Protein AF-A0A8J9W0M8-F1 (afdb_monomer)

Nearest PDB structures (foldseek):
  3von-assembly7_O  TM=3.037E-01  e=5.387E+00  Homo sapiens

Sequence (110 aa):
MSKRLHRHADCLRVLSKANPKLRKAILSSVPNDLLKSICDCSHNVLSGNIRLTPGQKRGLSRHKNTLRQLSNKKIPLSRKRRTLIQKGGFLSLLLSPIISAITSLFGGRK

Secondary structure (DSSP, 8-state):
--HHHHHTHHHHHHHHH--HHHHHHHHHH--HHHHHHHHHHHHHHHTT-SPPPHHHHHHHHTTHHHHHHHH-TTS-HHHHHHHHHHHGGGHHHHHHHHHHHHHHHHTT--

Organism: Branchiostoma lanceolatum (NCBI:txid7740)

Structure (mmCIF, N/CA/C/O backbone):
data_AF-A0A8J9W0M8-F1
#
_entry.id   AF-A0A8J9W0M8-F1
#
loop_
_atom_site.group_PDB
_atom_site.id
_atom_site.type_symbol
_atom_site.label_atom_id
_atom_site.label_alt_id
_atom_site.label_comp_id
_atom_site.label_asym_id
_atom_site.label_entity_id
_atom_site.label_seq_id
_atom_site.pdbx_PDB_ins_code
_atom_site.Cartn_x
_atom_site.Cartn_y
_atom_site.Cartn_z
_atom_site.occupancy
_atom_site.B_iso_or_equiv
_atom_site.auth_seq_id
_atom_site.auth_comp_id
_atom_site.auth_asym_id
_atom_site.auth_atom_id
_atom_site.pdbx_PDB_model_num
ATOM 1 N N . MET A 1 1 ? -8.696 -13.253 -0.591 1.00 56.62 1 MET A N 1
ATOM 2 C CA . MET A 1 1 ? -7.451 -12.646 -1.125 1.00 56.62 1 MET A CA 1
ATOM 3 C C . MET A 1 1 ? -7.316 -12.970 -2.608 1.00 56.62 1 MET A C 1
ATOM 5 O O . MET A 1 1 ? -7.702 -14.059 -3.009 1.00 56.62 1 MET A O 1
ATOM 9 N N . SER A 1 2 ? -6.823 -12.043 -3.436 1.00 63.81 2 SER A N 1
ATOM 10 C CA . SER A 1 2 ? -6.729 -12.243 -4.890 1.00 63.81 2 SER A CA 1
ATOM 11 C C . SER A 1 2 ? -5.579 -13.197 -5.257 1.00 63.81 2 SER A C 1
ATOM 13 O O . SER A 1 2 ? -4.478 -13.068 -4.729 1.00 63.81 2 SER A O 1
ATOM 15 N N . LYS A 1 3 ? -5.789 -14.110 -6.224 1.00 70.12 3 LYS A N 1
ATOM 16 C CA . LYS A 1 3 ? -4.745 -15.011 -6.783 1.00 70.12 3 LYS A CA 1
ATOM 17 C C . LYS A 1 3 ? -3.496 -14.261 -7.302 1.00 70.12 3 LYS A C 1
ATOM 19 O O . LYS A 1 3 ? -2.455 -14.865 -7.537 1.00 70.12 3 LYS A O 1
ATOM 24 N N . ARG A 1 4 ? -3.608 -12.944 -7.513 1.00 74.94 4 ARG A N 1
ATOM 25 C CA . ARG A 1 4 ? -2.520 -12.038 -7.917 1.00 74.94 4 ARG A CA 1
ATOM 26 C C . ARG A 1 4 ? -1.520 -11.775 -6.790 1.00 74.94 4 ARG A C 1
ATOM 28 O O . ARG A 1 4 ? -0.326 -11.769 -7.049 1.00 74.94 4 ARG A O 1
ATOM 35 N N . LEU A 1 5 ? -1.991 -11.630 -5.548 1.00 74.75 5 LEU A N 1
ATOM 36 C CA . LEU A 1 5 ? -1.118 -11.412 -4.386 1.00 74.75 5 LEU A CA 1
ATOM 37 C C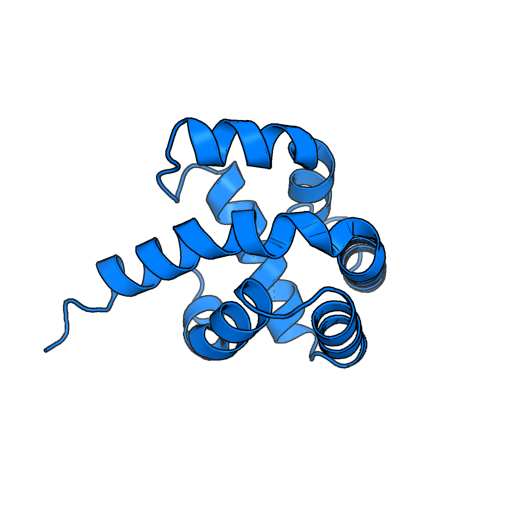 . LEU A 1 5 ? -0.129 -12.560 -4.189 1.00 74.75 5 LEU A C 1
ATOM 39 O O . LEU A 1 5 ? 1.022 -12.320 -3.850 1.00 74.75 5 LEU A O 1
ATOM 43 N N . HIS A 1 6 ? -0.573 -13.788 -4.459 1.00 74.69 6 HIS A N 1
ATOM 44 C CA . HIS A 1 6 ? 0.272 -14.975 -4.405 1.00 74.69 6 HIS A CA 1
ATOM 45 C C . HIS A 1 6 ? 1.349 -14.965 -5.494 1.00 74.69 6 HIS A C 1
ATOM 47 O O . HIS A 1 6 ? 2.525 -15.125 -5.198 1.00 74.69 6 HIS A O 1
ATOM 53 N N . ARG A 1 7 ? 0.960 -14.713 -6.753 1.00 81.19 7 ARG A N 1
ATOM 54 C CA . ARG A 1 7 ? 1.896 -14.658 -7.894 1.00 81.19 7 ARG A CA 1
ATOM 55 C C . ARG A 1 7 ? 3.006 -13.623 -7.721 1.00 81.19 7 ARG A C 1
ATOM 57 O O . ARG A 1 7 ? 4.079 -13.781 -8.280 1.00 81.19 7 ARG A O 1
ATOM 64 N N . HIS A 1 8 ? 2.735 -12.583 -6.943 1.00 84.56 8 HIS A N 1
ATOM 65 C CA . HIS A 1 8 ? 3.650 -11.476 -6.700 1.00 84.56 8 HIS A CA 1
ATOM 66 C C . HIS A 1 8 ? 4.269 -11.486 -5.298 1.00 84.56 8 HIS A C 1
ATOM 68 O O . HIS A 1 8 ? 4.886 -10.496 -4.904 1.00 84.56 8 HIS A O 1
ATOM 74 N N . ALA A 1 9 ? 4.107 -12.564 -4.525 1.00 81.38 9 ALA A N 1
ATOM 75 C CA . ALA A 1 9 ? 4.517 -12.613 -3.122 1.00 81.38 9 ALA A CA 1
ATOM 76 C C . ALA A 1 9 ? 6.016 -12.324 -2.934 1.00 81.38 9 ALA A C 1
ATOM 78 O O . ALA A 1 9 ? 6.381 -11.537 -2.057 1.00 81.38 9 ALA A O 1
ATOM 79 N N . ASP A 1 10 ? 6.873 -12.875 -3.796 1.00 84.88 10 ASP A N 1
ATOM 80 C CA . ASP A 1 10 ? 8.318 -12.641 -3.743 1.00 84.88 10 ASP A CA 1
ATOM 81 C C . ASP A 1 10 ? 8.675 -11.195 -4.084 1.00 84.88 10 ASP A C 1
ATOM 83 O O . ASP A 1 10 ? 9.434 -10.550 -3.359 1.00 84.88 10 ASP A O 1
ATOM 87 N N . CYS A 1 11 ? 8.047 -10.615 -5.109 1.00 85.88 11 CYS A N 1
ATOM 88 C CA . CYS A 1 11 ? 8.243 -9.206 -5.440 1.00 85.88 11 CYS A CA 1
ATOM 89 C C . CYS A 1 11 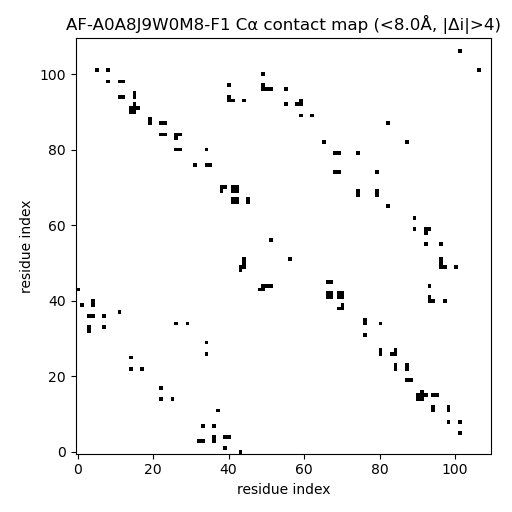? 7.771 -8.278 -4.309 1.00 85.88 11 CYS A C 1
ATOM 91 O O . CYS A 1 11 ? 8.433 -7.284 -4.006 1.00 85.88 11 CYS A O 1
ATOM 93 N N . LEU A 1 12 ? 6.656 -8.601 -3.643 1.00 86.62 12 LEU A N 1
ATOM 94 C CA . LEU A 1 12 ? 6.174 -7.862 -2.471 1.00 86.62 12 LEU A CA 1
ATOM 95 C C . LEU A 1 12 ? 7.138 -8.002 -1.281 1.00 86.62 12 LEU A C 1
ATOM 97 O O . LEU A 1 12 ? 7.353 -7.035 -0.547 1.00 86.62 12 LEU A O 1
ATOM 101 N N . ARG A 1 13 ? 7.768 -9.168 -1.111 1.00 86.75 13 ARG A N 1
ATOM 102 C CA . ARG A 1 13 ? 8.811 -9.400 -0.101 1.00 86.75 13 ARG A CA 1
ATOM 103 C C . ARG A 1 13 ? 10.079 -8.596 -0.389 1.00 86.75 13 ARG A C 1
ATOM 105 O O . ARG A 1 13 ? 10.643 -8.015 0.533 1.00 86.75 13 ARG A O 1
ATOM 112 N N . VAL A 1 14 ? 10.503 -8.507 -1.648 1.00 88.31 14 VAL A N 1
ATOM 113 C CA . VAL A 1 14 ? 11.624 -7.644 -2.052 1.00 88.31 14 VAL A CA 1
ATOM 114 C C . VAL A 1 14 ? 11.275 -6.175 -1.807 1.00 88.31 14 VAL A C 1
ATOM 116 O O . VAL A 1 14 ? 12.053 -5.449 -1.191 1.00 88.31 14 VAL A O 1
ATOM 119 N N . LEU A 1 15 ? 10.076 -5.736 -2.198 1.00 87.94 15 LEU A N 1
ATOM 120 C CA . LEU A 1 15 ? 9.611 -4.359 -1.999 1.00 87.94 15 LEU A CA 1
ATOM 121 C C . LEU A 1 15 ? 9.536 -3.944 -0.524 1.00 87.94 15 LEU A C 1
ATOM 123 O O . LEU A 1 15 ? 9.797 -2.778 -0.213 1.00 87.94 15 LEU A O 1
ATOM 127 N N . SER A 1 16 ? 9.189 -4.866 0.380 1.00 87.50 16 SER A N 1
ATOM 128 C CA . SER A 1 16 ? 9.112 -4.573 1.816 1.00 87.50 16 SER A CA 1
ATOM 129 C C . SER A 1 16 ? 10.490 -4.328 2.438 1.00 87.50 16 SER A C 1
ATOM 131 O O . SER A 1 16 ? 10.601 -3.505 3.348 1.00 87.50 16 SER A O 1
ATOM 133 N N . LYS A 1 17 ? 11.531 -4.982 1.908 1.00 87.94 17 LYS A N 1
ATOM 134 C CA . LYS A 1 17 ? 12.929 -4.856 2.351 1.00 87.94 17 LYS A CA 1
ATOM 135 C C . LYS A 1 17 ? 13.734 -3.817 1.563 1.00 87.94 17 LYS A C 1
ATOM 137 O O . LYS A 1 17 ? 14.780 -3.377 2.028 1.00 87.94 17 LYS A O 1
ATOM 142 N N . ALA A 1 18 ? 13.264 -3.411 0.385 1.00 88.38 18 ALA A N 1
ATOM 143 C CA . ALA A 1 18 ? 13.974 -2.478 -0.482 1.00 88.38 18 ALA A CA 1
ATOM 144 C C . ALA A 1 18 ? 14.204 -1.119 0.198 1.00 88.38 18 ALA A C 1
ATOM 146 O O . ALA A 1 18 ? 13.283 -0.540 0.785 1.00 88.38 18 ALA A O 1
ATOM 147 N N . ASN A 1 19 ? 15.415 -0.576 0.047 1.00 89.12 19 ASN A N 1
ATOM 148 C CA . ASN A 1 19 ? 15.732 0.790 0.462 1.00 89.12 19 ASN A CA 1
ATOM 149 C C . ASN A 1 19 ? 14.946 1.825 -0.382 1.00 89.12 19 ASN A C 1
ATOM 151 O O . ASN A 1 19 ? 14.415 1.479 -1.443 1.00 89.12 19 ASN A O 1
ATOM 155 N N . PRO A 1 20 ? 14.841 3.097 0.047 1.00 87.69 20 PRO A N 1
ATOM 156 C CA . PRO A 1 20 ? 14.013 4.089 -0.642 1.00 87.69 20 PRO A CA 1
ATOM 157 C C . PRO A 1 20 ? 14.366 4.298 -2.122 1.00 87.69 20 PRO A C 1
ATOM 159 O O . PRO A 1 20 ? 13.460 4.426 -2.947 1.00 87.69 20 PRO A O 1
ATOM 162 N N . LYS A 1 21 ? 15.662 4.288 -2.472 1.00 89.62 21 LYS A N 1
ATOM 163 C CA . LYS A 1 21 ? 16.133 4.456 -3.857 1.00 89.62 21 LYS A CA 1
ATOM 164 C C . LYS A 1 21 ? 15.691 3.279 -4.731 1.00 89.62 21 LYS A C 1
ATOM 166 O O . LYS A 1 21 ? 15.032 3.485 -5.749 1.00 89.62 21 LYS A O 1
ATOM 171 N N . LEU A 1 22 ? 15.965 2.052 -4.284 1.00 89.25 22 LEU A N 1
ATOM 172 C CA . LEU A 1 22 ? 15.585 0.823 -4.979 1.00 89.25 22 LEU A CA 1
ATOM 173 C C . LEU A 1 22 ? 14.064 0.687 -5.090 1.00 89.25 22 LEU A C 1
ATOM 175 O O . LEU A 1 22 ? 13.537 0.387 -6.155 1.00 89.25 22 LEU A O 1
ATOM 179 N N . ARG A 1 23 ? 13.331 0.980 -4.014 1.00 91.62 23 ARG A N 1
ATOM 180 C CA . ARG A 1 23 ? 11.865 0.952 -4.002 1.00 91.62 23 ARG A CA 1
ATOM 181 C C . ARG A 1 23 ? 11.281 1.900 -5.044 1.00 91.62 23 ARG A C 1
ATOM 183 O O . ARG A 1 23 ? 10.363 1.520 -5.764 1.00 91.62 23 ARG A O 1
ATOM 190 N N . LYS A 1 24 ? 11.818 3.118 -5.140 1.00 90.31 24 LYS A N 1
ATOM 191 C CA . LYS A 1 24 ? 11.397 4.101 -6.142 1.00 90.31 24 LYS A CA 1
ATOM 192 C C . LYS A 1 24 ? 11.659 3.592 -7.562 1.00 90.31 24 LYS A C 1
ATOM 194 O O . LYS A 1 24 ? 10.773 3.710 -8.407 1.00 90.31 24 LYS A O 1
ATOM 199 N N . ALA A 1 25 ? 12.831 3.003 -7.805 1.00 90.38 25 ALA A N 1
ATOM 200 C CA . ALA A 1 25 ? 13.183 2.417 -9.097 1.00 90.38 25 ALA A CA 1
ATOM 201 C C . ALA A 1 25 ? 12.217 1.286 -9.486 1.00 90.38 25 ALA A C 1
ATOM 203 O O . ALA A 1 25 ? 11.595 1.360 -10.544 1.00 90.38 25 ALA A O 1
ATOM 204 N N . ILE A 1 26 ? 11.986 0.322 -8.585 1.00 89.94 26 ILE A N 1
ATOM 205 C CA . ILE A 1 26 ? 11.049 -0.790 -8.809 1.00 89.94 26 ILE A CA 1
ATOM 206 C C . ILE A 1 26 ? 9.643 -0.257 -9.111 1.00 89.94 26 ILE A C 1
ATOM 208 O O . ILE A 1 26 ? 9.032 -0.640 -10.101 1.00 89.94 26 ILE A O 1
ATOM 212 N N . LEU A 1 27 ? 9.121 0.666 -8.297 1.00 89.62 27 LEU A N 1
ATOM 213 C CA . LEU A 1 27 ? 7.772 1.217 -8.486 1.00 89.62 27 LEU A CA 1
ATOM 214 C C . LEU A 1 27 ? 7.610 2.026 -9.781 1.00 89.62 27 LEU A C 1
ATOM 216 O O . LEU A 1 27 ? 6.481 2.234 -10.230 1.00 89.62 27 LEU A O 1
ATOM 220 N N . SER A 1 28 ? 8.710 2.495 -10.369 1.00 89.31 28 SER A N 1
ATOM 221 C CA . SER A 1 28 ? 8.686 3.243 -11.626 1.00 89.31 28 SER A CA 1
ATOM 222 C C . SER A 1 28 ? 8.527 2.309 -12.826 1.00 89.31 28 SER A C 1
ATOM 224 O O . SER A 1 28 ? 7.718 2.603 -13.705 1.00 89.31 28 SER A O 1
ATOM 226 N N . SER A 1 29 ? 9.209 1.160 -12.826 1.00 88.31 29 SER A N 1
ATOM 227 C CA . SER A 1 29 ? 9.247 0.206 -13.948 1.00 88.31 29 SER A CA 1
ATOM 228 C C . SER A 1 29 ? 8.281 -0.977 -13.822 1.00 88.31 29 SER A C 1
ATOM 230 O O . SER A 1 29 ? 8.041 -1.689 -14.791 1.00 88.31 29 SER A O 1
ATOM 232 N N . VAL A 1 30 ? 7.686 -1.184 -12.648 1.00 88.00 30 VAL A N 1
ATOM 233 C CA . VAL A 1 30 ? 6.816 -2.330 -12.365 1.00 88.00 30 VAL A CA 1
ATOM 234 C C . VAL A 1 30 ? 5.624 -2.466 -13.339 1.00 88.00 30 VAL A C 1
ATOM 236 O O . VAL A 1 30 ? 4.996 -1.456 -13.694 1.00 88.00 30 VAL A O 1
ATOM 239 N N . PRO A 1 31 ? 5.213 -3.695 -13.720 1.00 90.25 31 PRO A N 1
ATOM 240 C CA . PRO A 1 31 ? 3.968 -3.920 -14.449 1.00 90.25 31 PRO A CA 1
ATOM 241 C C . PRO A 1 31 ? 2.730 -3.484 -13.651 1.00 90.25 31 PRO A C 1
ATOM 243 O O . PRO A 1 31 ? 2.670 -3.551 -12.421 1.00 90.25 31 PRO A O 1
ATOM 246 N N . ASN A 1 32 ? 1.677 -3.086 -14.367 1.00 90.62 32 ASN A N 1
ATOM 247 C CA . ASN A 1 32 ? 0.420 -2.650 -13.749 1.00 90.62 32 ASN A CA 1
ATOM 248 C C . ASN A 1 32 ? -0.231 -3.728 -12.864 1.00 90.62 32 ASN A C 1
ATOM 250 O O . ASN A 1 32 ? -0.978 -3.388 -11.947 1.00 90.62 32 ASN A O 1
ATOM 254 N N . ASP A 1 33 ? 0.049 -5.008 -13.109 1.00 89.62 33 ASP A N 1
ATOM 255 C CA . ASP A 1 33 ? -0.495 -6.114 -12.319 1.00 89.62 33 ASP A CA 1
ATOM 256 C C . ASP A 1 33 ? 0.077 -6.173 -10.888 1.00 89.62 33 ASP A C 1
ATOM 258 O O . ASP A 1 33 ? -0.679 -6.273 -9.916 1.00 89.62 33 ASP A O 1
ATOM 262 N N . LEU A 1 34 ? 1.392 -5.985 -10.721 1.00 88.50 34 LEU A N 1
ATOM 263 C CA . LEU A 1 34 ? 2.000 -5.885 -9.388 1.00 88.50 34 LEU A CA 1
ATOM 264 C C . LEU A 1 34 ? 1.528 -4.607 -8.671 1.00 88.50 34 LEU A C 1
ATOM 266 O O . LEU A 1 34 ? 1.231 -4.634 -7.477 1.00 88.50 34 LEU A O 1
ATOM 270 N N . LEU A 1 35 ? 1.340 -3.502 -9.402 1.00 90.88 35 LEU A N 1
ATOM 271 C CA . LEU A 1 35 ? 0.775 -2.271 -8.838 1.00 90.88 35 LEU A CA 1
ATOM 272 C C . LEU A 1 35 ? -0.656 -2.475 -8.305 1.00 90.88 35 LEU A C 1
ATOM 274 O O . LEU A 1 35 ? -0.995 -2.001 -7.217 1.00 90.88 35 LEU A O 1
ATOM 278 N N . LYS A 1 36 ? -1.497 -3.207 -9.047 1.00 91.06 36 LYS A N 1
ATOM 279 C CA . LYS A 1 36 ? -2.841 -3.606 -8.598 1.00 91.06 36 LYS A CA 1
ATOM 280 C C . LYS A 1 36 ? -2.766 -4.490 -7.356 1.00 91.06 36 LYS A C 1
ATOM 282 O O . LYS A 1 36 ? -3.567 -4.302 -6.448 1.00 91.06 36 LYS A O 1
ATOM 287 N N . SER A 1 37 ? -1.776 -5.373 -7.266 1.00 90.69 37 SER A N 1
ATOM 288 C CA . SER A 1 37 ? -1.560 -6.209 -6.079 1.00 90.69 37 SER A CA 1
ATOM 289 C C . SER A 1 37 ? -1.252 -5.368 -4.831 1.00 90.69 37 SER A C 1
ATOM 291 O O . SER A 1 37 ? -1.820 -5.615 -3.773 1.00 90.69 37 SER A O 1
ATOM 293 N N . ILE A 1 38 ? -0.470 -4.288 -4.948 1.00 90.62 38 ILE A N 1
ATOM 294 C CA . ILE A 1 38 ? -0.249 -3.328 -3.843 1.00 90.62 38 ILE A CA 1
ATOM 295 C C . ILE A 1 38 ? -1.548 -2.588 -3.455 1.00 90.62 38 ILE A C 1
ATOM 297 O O . ILE A 1 38 ? -1.788 -2.279 -2.281 1.00 90.62 38 ILE A O 1
ATOM 301 N N . CYS A 1 39 ? -2.420 -2.308 -4.425 1.00 92.44 39 CYS A N 1
ATOM 302 C CA . CYS A 1 39 ? -3.735 -1.725 -4.148 1.00 92.44 39 CYS A CA 1
ATOM 303 C C . CYS A 1 39 ? -4.648 -2.726 -3.418 1.00 92.44 39 CYS A C 1
ATOM 305 O O . CYS A 1 39 ? -5.297 -2.353 -2.440 1.00 92.44 39 CYS A O 1
ATOM 307 N N . ASP A 1 40 ? -4.642 -3.996 -3.837 1.00 90.19 40 ASP A N 1
ATOM 308 C CA . ASP A 1 40 ? -5.362 -5.094 -3.180 1.00 90.19 40 ASP A CA 1
ATOM 309 C C . ASP A 1 40 ? -4.862 -5.289 -1.737 1.00 90.19 40 ASP A C 1
ATOM 311 O O . ASP A 1 40 ? -5.667 -5.452 -0.821 1.00 90.19 40 ASP A O 1
ATOM 315 N N . CYS A 1 41 ? -3.546 -5.203 -1.506 1.00 90.50 41 CYS A N 1
ATOM 316 C CA . CYS A 1 41 ? -2.939 -5.177 -0.172 1.00 90.50 41 CYS A CA 1
ATOM 317 C C . CYS A 1 41 ? -3.568 -4.090 0.711 1.00 90.50 41 CYS A C 1
ATOM 319 O O . CYS A 1 41 ? -4.041 -4.365 1.813 1.00 90.50 41 CYS A O 1
ATOM 321 N N . SER A 1 42 ? -3.613 -2.856 0.202 1.00 92.00 42 SER A N 1
ATOM 322 C CA . SER A 1 42 ? -4.188 -1.714 0.924 1.00 92.00 42 SER A CA 1
ATOM 323 C C . SER A 1 42 ? -5.675 -1.919 1.219 1.00 92.00 42 SER A C 1
ATOM 325 O O . SER A 1 42 ? -6.140 -1.596 2.310 1.00 92.00 42 SER A O 1
ATOM 327 N N . HIS A 1 43 ? -6.423 -2.478 0.266 1.00 92.25 43 HIS A N 1
ATOM 328 C CA . HIS A 1 43 ? -7.836 -2.791 0.446 1.00 92.25 43 HIS A CA 1
ATOM 329 C C . HIS A 1 43 ? -8.060 -3.847 1.536 1.00 92.25 43 HIS A C 1
ATOM 331 O O . HIS A 1 43 ? -8.840 -3.601 2.446 1.00 92.25 43 HIS A O 1
ATOM 337 N N . ASN A 1 44 ? -7.334 -4.969 1.508 1.00 89.50 44 ASN A N 1
ATOM 338 C CA . ASN A 1 44 ? -7.483 -6.034 2.508 1.00 89.50 44 ASN A CA 1
ATOM 339 C C . ASN A 1 44 ? -7.178 -5.554 3.932 1.00 89.50 44 ASN A C 1
ATOM 341 O O . ASN A 1 44 ? -7.863 -5.944 4.874 1.00 89.50 44 ASN A O 1
ATOM 345 N N . VAL A 1 45 ? -6.177 -4.684 4.079 1.00 91.06 45 VAL A N 1
ATOM 346 C CA . VAL A 1 45 ? -5.840 -4.057 5.361 1.00 91.06 45 VAL A CA 1
ATOM 347 C C . VAL A 1 45 ? -6.958 -3.131 5.841 1.00 91.06 45 VAL A C 1
ATOM 349 O O . VAL A 1 45 ? -7.341 -3.191 7.006 1.00 91.06 45 VAL A O 1
ATOM 352 N N . LEU A 1 46 ? -7.515 -2.295 4.959 1.00 91.06 46 LEU A N 1
ATOM 353 C CA . LEU A 1 46 ? -8.610 -1.384 5.312 1.00 91.06 46 LEU A CA 1
ATOM 354 C C . LEU A 1 46 ? -9.923 -2.110 5.622 1.00 91.06 46 LEU A C 1
ATOM 356 O O . LEU A 1 46 ? -10.664 -1.661 6.489 1.00 91.06 46 LEU A O 1
ATOM 360 N N . SER A 1 47 ? -10.196 -3.214 4.931 1.00 89.69 47 SER A N 1
ATOM 361 C CA . SER A 1 47 ? -11.378 -4.051 5.150 1.00 89.69 47 SER A CA 1
ATOM 362 C C . SER A 1 47 ? -11.270 -4.947 6.386 1.00 89.69 47 SER A C 1
ATOM 364 O O . SER A 1 47 ? -12.224 -5.645 6.698 1.00 89.69 47 SER A O 1
ATOM 366 N N . GLY A 1 48 ? -10.129 -4.961 7.085 1.00 86.75 48 GLY A N 1
ATOM 367 C CA . GLY A 1 48 ? -9.939 -5.798 8.273 1.00 86.75 48 GLY A CA 1
ATOM 368 C C . GLY A 1 48 ? -9.717 -7.284 7.974 1.00 86.75 48 GLY A C 1
ATOM 369 O O . GLY A 1 48 ? -9.685 -8.088 8.900 1.00 86.75 48 GLY A O 1
ATOM 370 N N . ASN A 1 49 ? -9.486 -7.658 6.710 1.00 87.12 49 ASN A N 1
ATOM 371 C CA . ASN A 1 49 ? -9.190 -9.042 6.314 1.00 87.12 49 ASN A CA 1
ATOM 372 C C . ASN A 1 49 ? -7.820 -9.521 6.820 1.00 87.12 49 ASN A C 1
ATOM 374 O O . ASN A 1 49 ? -7.498 -10.704 6.733 1.00 87.12 49 ASN A O 1
ATOM 378 N N . ILE A 1 50 ? -6.982 -8.594 7.287 1.00 86.81 50 ILE A N 1
ATOM 379 C CA . ILE A 1 50 ? -5.639 -8.861 7.790 1.00 86.81 50 ILE A CA 1
ATOM 380 C C . ILE A 1 50 ? -5.574 -8.366 9.223 1.00 86.81 50 ILE A C 1
ATOM 382 O O . ILE A 1 50 ? -5.788 -7.183 9.493 1.00 86.81 50 ILE A O 1
ATOM 386 N N . ARG A 1 51 ? -5.262 -9.283 10.138 1.00 85.31 51 ARG A N 1
ATOM 387 C CA . ARG A 1 51 ? -5.066 -8.958 11.549 1.00 85.31 51 ARG A CA 1
ATOM 388 C C . ARG A 1 51 ? -3.797 -8.121 11.684 1.00 85.31 51 ARG A C 1
ATOM 390 O O . ARG A 1 51 ? -2.714 -8.562 11.309 1.00 85.31 51 ARG A O 1
ATOM 397 N N . LEU A 1 52 ? -3.947 -6.905 12.198 1.00 88.38 52 LEU A N 1
ATOM 398 C CA . LEU A 1 52 ? -2.839 -5.997 12.480 1.00 88.38 52 LEU A CA 1
ATOM 399 C C . LEU A 1 52 ? -2.568 -5.975 13.978 1.00 88.38 52 LEU A C 1
ATOM 401 O O . LEU A 1 52 ? -3.506 -5.905 14.774 1.00 88.38 52 LEU A O 1
ATOM 405 N N . THR A 1 53 ? -1.296 -5.925 14.363 1.00 89.44 53 THR A N 1
ATOM 406 C CA . THR A 1 53 ? -0.936 -5.604 15.749 1.00 89.44 53 THR A CA 1
ATOM 407 C C . THR A 1 53 ? -1.267 -4.136 16.064 1.00 89.44 53 THR A C 1
ATOM 409 O O . THR A 1 53 ? -1.342 -3.306 15.146 1.00 89.44 53 THR A O 1
ATOM 412 N N . PRO A 1 54 ? -1.423 -3.752 17.346 1.00 90.19 54 PRO A N 1
ATOM 413 C CA . PRO A 1 54 ? -1.672 -2.359 17.722 1.00 90.19 54 PRO A CA 1
ATOM 414 C C . PRO A 1 54 ? -0.612 -1.389 17.175 1.00 90.19 54 PRO A C 1
ATOM 416 O O . PRO A 1 54 ? -0.953 -0.321 16.663 1.00 90.19 54 PRO A O 1
ATOM 419 N N . GLY A 1 55 ? 0.667 -1.787 17.195 1.00 90.56 55 GLY A N 1
ATOM 420 C CA . GLY A 1 55 ? 1.773 -1.004 16.634 1.00 90.56 55 GLY A CA 1
ATOM 421 C C . GLY A 1 55 ? 1.673 -0.828 15.116 1.00 90.56 55 GLY A C 1
ATOM 422 O O . GLY A 1 55 ? 1.788 0.292 14.613 1.00 90.56 55 GLY A O 1
ATOM 423 N N . GLN A 1 56 ? 1.367 -1.903 14.381 1.00 90.44 56 GLN A N 1
ATOM 424 C CA . GLN A 1 56 ? 1.148 -1.843 12.931 1.00 90.44 56 GLN A CA 1
ATOM 425 C C . GLN A 1 56 ? -0.045 -0.951 12.582 1.00 90.44 56 GLN A C 1
ATOM 427 O O . GLN A 1 56 ? 0.060 -0.087 11.710 1.00 90.44 56 GLN A O 1
ATOM 432 N N . LYS A 1 57 ? -1.163 -1.101 13.301 1.00 91.44 57 LYS A N 1
ATOM 433 C CA . LYS A 1 57 ? -2.359 -0.269 13.125 1.00 91.44 57 LYS A CA 1
ATOM 434 C C . LYS A 1 57 ? -2.050 1.207 13.381 1.00 91.44 57 LYS A C 1
ATOM 436 O O . LYS A 1 57 ? -2.462 2.054 12.590 1.00 91.44 57 LYS A O 1
ATOM 441 N N . ARG A 1 58 ? -1.287 1.521 14.435 1.00 92.75 58 ARG A N 1
ATOM 442 C CA . ARG A 1 58 ? -0.864 2.891 14.770 1.00 92.75 58 ARG A CA 1
ATOM 443 C C . ARG A 1 58 ? 0.051 3.501 13.711 1.00 92.75 58 ARG A C 1
ATOM 445 O O . ARG A 1 58 ? -0.080 4.680 13.404 1.00 92.75 58 ARG A O 1
ATOM 452 N N . GLY A 1 59 ? 0.969 2.728 13.137 1.00 90.44 59 GLY A N 1
ATOM 453 C CA . GLY A 1 59 ? 1.810 3.225 12.050 1.00 90.44 59 GLY A CA 1
ATOM 454 C C . GLY A 1 59 ? 1.020 3.416 10.748 1.00 90.44 59 GLY A C 1
ATOM 455 O O . GLY A 1 59 ? 1.160 4.440 10.082 1.00 90.44 59 GLY A O 1
ATOM 456 N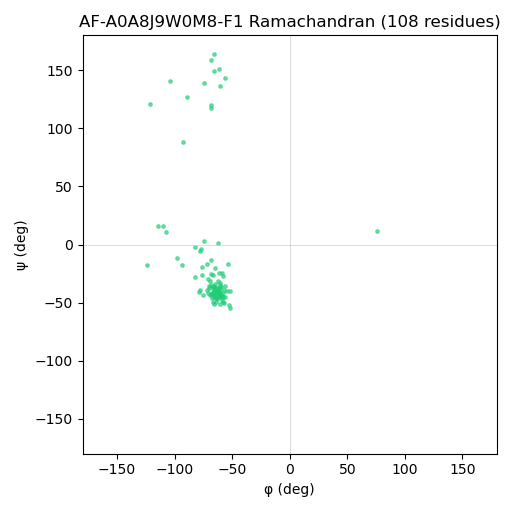 N . LEU A 1 60 ? 0.128 2.479 10.404 1.00 91.56 60 LEU A N 1
ATOM 457 C CA . LEU A 1 60 ? -0.684 2.547 9.184 1.00 91.56 60 LEU A CA 1
ATOM 458 C C . LEU A 1 60 ? -1.752 3.641 9.256 1.00 91.56 60 LEU A C 1
ATOM 460 O O . LEU A 1 60 ? -2.086 4.234 8.228 1.00 91.56 60 LEU A O 1
ATOM 464 N N . SER A 1 61 ? -2.251 3.970 10.451 1.00 91.62 61 SER A N 1
ATOM 465 C CA . SER A 1 61 ? -3.228 5.047 10.636 1.00 91.62 61 SER A CA 1
ATOM 466 C C . SER A 1 61 ? -2.670 6.417 10.233 1.00 91.62 61 SER A C 1
ATOM 468 O O . SER A 1 61 ? -3.414 7.225 9.671 1.00 91.62 61 SER A O 1
ATOM 470 N N . ARG A 1 62 ? -1.356 6.645 10.389 1.00 92.56 62 ARG A N 1
ATOM 471 C CA . ARG A 1 62 ? -0.656 7.849 9.891 1.00 92.56 62 ARG A CA 1
ATOM 472 C C . ARG A 1 62 ? -0.727 7.978 8.367 1.00 92.56 62 ARG A C 1
ATOM 474 O O . ARG A 1 62 ? -0.669 9.077 7.828 1.00 92.56 62 ARG A O 1
ATOM 481 N N . HIS A 1 63 ? -0.917 6.860 7.668 1.00 93.00 63 HIS A N 1
ATOM 482 C CA . HIS A 1 63 ? -1.009 6.786 6.212 1.00 93.00 63 HIS A CA 1
ATOM 483 C C . HIS A 1 63 ? -2.424 6.448 5.712 1.00 93.00 63 HIS A C 1
ATOM 485 O O . HIS A 1 63 ? -2.594 6.119 4.535 1.00 93.00 63 HIS A O 1
ATOM 491 N N . LYS A 1 64 ? -3.460 6.575 6.559 1.00 91.56 64 LYS A N 1
ATOM 492 C CA . LYS A 1 64 ? -4.854 6.195 6.245 1.00 91.56 64 LYS A CA 1
ATOM 493 C C . LYS A 1 64 ? -5.381 6.796 4.939 1.00 91.56 64 LYS A C 1
ATOM 495 O O . LYS A 1 64 ? -6.044 6.107 4.169 1.00 91.56 64 LYS A O 1
ATOM 500 N N . ASN A 1 65 ? -5.055 8.059 4.664 1.00 93.31 65 ASN A N 1
ATOM 501 C CA . ASN A 1 65 ? -5.512 8.754 3.459 1.00 93.31 65 ASN A CA 1
ATOM 502 C C . ASN A 1 65 ? -4.877 8.149 2.205 1.00 9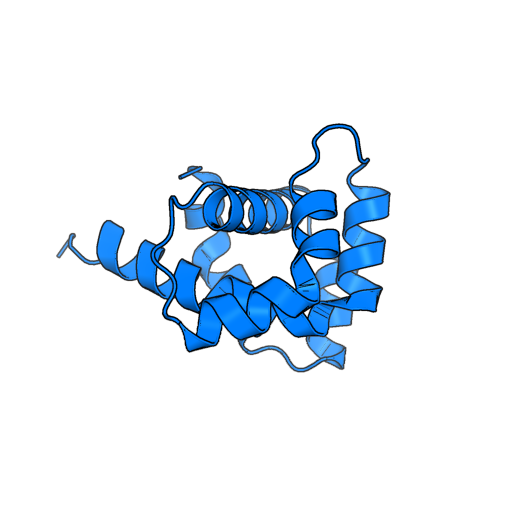3.31 65 ASN A C 1
ATOM 504 O O . ASN A 1 65 ? -5.571 7.895 1.225 1.00 93.31 65 ASN A O 1
ATOM 508 N N . THR A 1 66 ? -3.581 7.840 2.267 1.00 93.56 66 THR A N 1
ATOM 509 C CA . THR A 1 66 ? -2.868 7.164 1.182 1.00 93.56 66 THR A CA 1
ATOM 51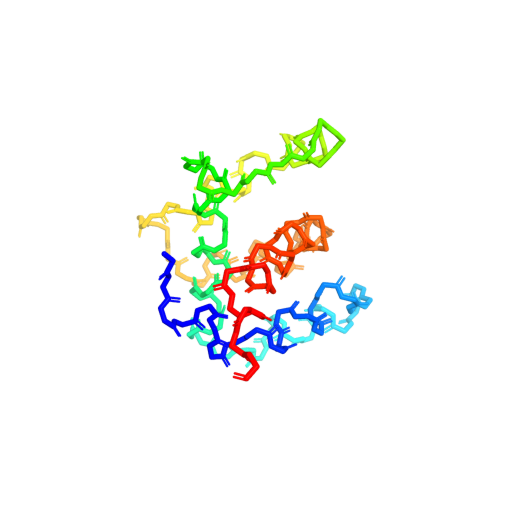0 C C . THR A 1 66 ? -3.433 5.767 0.942 1.00 93.56 66 THR A C 1
ATOM 512 O O . THR A 1 66 ? -3.709 5.411 -0.199 1.00 93.56 66 THR A O 1
ATOM 515 N N . LEU A 1 67 ? -3.685 4.991 2.000 1.00 93.12 67 LEU A N 1
ATOM 516 C CA . LEU A 1 67 ? -4.278 3.655 1.877 1.00 93.12 67 LEU A CA 1
ATOM 517 C C . LEU A 1 67 ? -5.668 3.710 1.228 1.00 93.12 67 LEU A C 1
ATOM 519 O O . LEU A 1 67 ? -5.947 2.937 0.312 1.00 93.12 67 LEU A O 1
ATOM 523 N N . ARG A 1 68 ? -6.518 4.657 1.649 1.00 94.44 68 ARG A N 1
ATOM 524 C CA . ARG A 1 68 ? -7.850 4.884 1.058 1.00 94.44 68 ARG A CA 1
ATOM 525 C C . ARG A 1 68 ? -7.755 5.315 -0.405 1.00 94.44 68 ARG A C 1
ATOM 527 O O . ARG A 1 68 ? -8.553 4.885 -1.231 1.00 94.44 68 ARG A O 1
ATOM 534 N N . GLN A 1 69 ? -6.760 6.128 -0.751 1.00 93.94 69 GLN A N 1
ATOM 535 C CA . GLN A 1 69 ? -6.501 6.525 -2.133 1.00 93.94 69 GLN A CA 1
ATOM 536 C C . GLN A 1 69 ? -6.111 5.318 -3.005 1.00 93.94 69 GLN A C 1
ATOM 538 O O . GLN A 1 69 ? -6.567 5.194 -4.142 1.00 93.94 69 GLN A O 1
ATOM 543 N N . LEU A 1 70 ? -5.288 4.407 -2.479 1.00 92.62 70 LEU A N 1
ATOM 544 C CA . LEU A 1 70 ? -4.862 3.203 -3.196 1.00 92.62 70 LEU A CA 1
ATOM 545 C C . LEU A 1 70 ? -5.997 2.193 -3.374 1.00 92.62 70 LEU A C 1
ATOM 547 O O . LEU A 1 70 ? -6.106 1.588 -4.443 1.00 92.62 70 LEU A O 1
ATOM 551 N N . SER A 1 71 ? -6.873 2.046 -2.380 1.00 91.88 71 SER A N 1
ATOM 552 C CA . SER A 1 71 ? -8.036 1.157 -2.474 1.00 91.88 71 SER A CA 1
ATOM 553 C C . SER A 1 71 ? -9.178 1.734 -3.321 1.00 91.88 71 SER A C 1
ATOM 555 O O . SER A 1 71 ? -10.003 0.976 -3.830 1.00 91.88 71 SER A O 1
ATOM 557 N N . ASN A 1 72 ? -9.220 3.052 -3.546 1.00 93.38 72 ASN A N 1
ATOM 558 C CA . ASN A 1 72 ? -10.285 3.690 -4.317 1.00 93.38 72 ASN A CA 1
ATOM 559 C C . ASN A 1 72 ? -10.232 3.305 -5.807 1.00 93.38 72 ASN A C 1
ATOM 561 O O . ASN A 1 72 ? -9.280 3.632 -6.519 1.00 93.38 72 ASN A O 1
ATOM 565 N N . LYS A 1 73 ? -11.280 2.638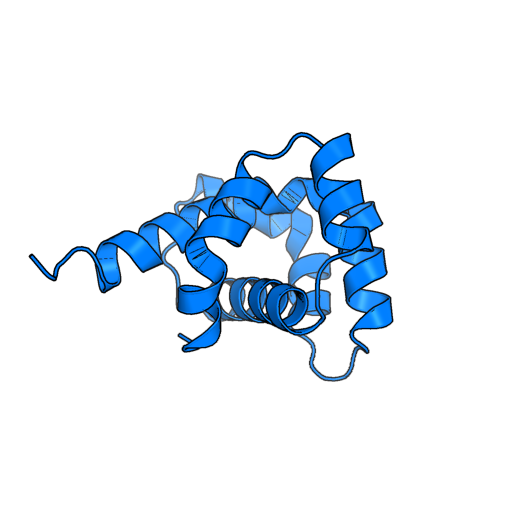 -6.301 1.00 89.25 73 LYS A N 1
ATOM 566 C CA . LYS A 1 73 ? -11.402 2.195 -7.701 1.00 89.25 73 LYS A CA 1
ATOM 567 C C . LYS A 1 73 ? -11.557 3.348 -8.701 1.00 89.25 73 LYS A C 1
ATOM 569 O O . LYS A 1 73 ? -11.153 3.189 -9.844 1.00 89.25 73 LYS A O 1
ATOM 574 N N . LYS A 1 74 ? -12.071 4.506 -8.269 1.00 92.56 74 LYS A N 1
ATOM 575 C CA . LYS A 1 74 ? -12.250 5.703 -9.114 1.00 92.56 74 LYS A CA 1
ATOM 576 C C . LYS A 1 74 ? -10.926 6.387 -9.468 1.00 92.56 74 LYS A C 1
ATOM 578 O O . LYS A 1 74 ? -10.876 7.216 -10.366 1.00 92.56 74 LYS A O 1
ATOM 583 N N . ILE A 1 75 ? -9.850 6.081 -8.740 1.00 93.00 75 ILE A N 1
ATOM 584 C CA . ILE A 1 75 ? -8.548 6.715 -8.949 1.00 93.00 75 ILE A CA 1
ATOM 585 C C . ILE A 1 75 ? -7.750 5.912 -9.985 1.00 93.00 75 ILE A C 1
ATOM 587 O O . ILE A 1 75 ? -7.536 4.713 -9.777 1.00 93.00 75 ILE A O 1
ATOM 591 N N . PRO A 1 76 ? -7.247 6.553 -11.058 1.00 93.88 76 PRO A N 1
ATOM 592 C CA . PRO A 1 76 ? -6.489 5.861 -12.091 1.00 93.88 76 PRO A CA 1
ATOM 593 C C . PRO A 1 76 ? -5.162 5.317 -11.549 1.00 93.88 76 PRO A C 1
ATOM 595 O O . PRO A 1 76 ? -4.535 5.895 -10.653 1.00 93.88 76 PRO A O 1
ATOM 598 N N . LEU A 1 77 ? -4.703 4.203 -12.126 1.00 91.81 77 LEU A N 1
ATOM 599 C CA . LEU A 1 77 ? -3.473 3.524 -11.700 1.00 91.81 77 LEU A CA 1
ATOM 600 C C . LEU A 1 77 ? -2.226 4.404 -11.834 1.00 91.81 77 LEU A C 1
ATOM 602 O O . LEU A 1 77 ? -1.347 4.323 -10.980 1.00 91.81 77 LEU A O 1
ATOM 606 N N . SER A 1 78 ? -2.167 5.284 -12.834 1.00 91.94 78 SER A N 1
ATOM 607 C CA . SER A 1 78 ? -1.076 6.255 -13.006 1.00 91.94 78 SER A CA 1
ATOM 608 C C . SER A 1 78 ? -0.925 7.166 -11.781 1.00 91.94 78 SER A C 1
ATOM 610 O O . SER A 1 78 ? 0.174 7.328 -11.244 1.00 91.94 78 SER A O 1
ATOM 612 N N . ARG A 1 79 ? -2.042 7.687 -11.255 1.00 93.44 79 ARG A N 1
ATOM 613 C CA . ARG A 1 79 ? -2.053 8.522 -10.045 1.00 93.44 79 ARG A CA 1
ATOM 614 C C . ARG A 1 79 ? -1.636 7.726 -8.811 1.00 93.44 79 ARG A C 1
ATOM 616 O O . ARG A 1 79 ? -0.863 8.229 -7.999 1.00 93.44 79 ARG A O 1
ATOM 623 N N . LYS A 1 80 ? -2.084 6.472 -8.690 1.00 93.44 80 LYS A N 1
ATOM 624 C CA . LYS A 1 80 ? -1.665 5.571 -7.602 1.00 93.44 80 LYS A CA 1
ATOM 625 C C . LYS A 1 80 ? -0.168 5.270 -7.655 1.00 93.44 80 LYS A C 1
ATOM 627 O O . LYS A 1 80 ? 0.491 5.343 -6.621 1.00 93.44 80 LYS A O 1
ATOM 632 N N . ARG A 1 81 ? 0.382 5.018 -8.849 1.00 93.19 81 ARG A N 1
ATOM 633 C CA . ARG A 1 81 ? 1.824 4.823 -9.068 1.00 93.19 81 ARG A CA 1
ATOM 634 C C . ARG A 1 81 ? 2.612 6.032 -8.584 1.00 93.19 81 ARG A C 1
ATOM 636 O O . ARG A 1 81 ? 3.514 5.880 -7.767 1.00 93.19 81 ARG A O 1
ATOM 643 N N . ARG A 1 82 ? 2.213 7.238 -8.997 1.00 93.25 82 ARG A N 1
ATOM 644 C CA . ARG A 1 82 ? 2.842 8.486 -8.540 1.00 93.25 82 ARG A CA 1
ATOM 645 C C . ARG A 1 82 ? 2.815 8.610 -7.016 1.00 93.25 82 ARG A C 1
ATOM 647 O O . ARG A 1 82 ? 3.837 8.916 -6.412 1.00 93.25 82 ARG A O 1
ATOM 654 N N . THR A 1 83 ? 1.678 8.321 -6.385 1.00 92.06 83 THR A N 1
ATOM 655 C CA . THR A 1 83 ? 1.562 8.343 -4.920 1.00 92.06 83 THR A CA 1
ATOM 656 C C . THR A 1 83 ? 2.481 7.323 -4.245 1.00 92.06 83 THR A C 1
ATOM 658 O O . THR A 1 83 ? 3.105 7.658 -3.242 1.00 92.06 83 THR A O 1
ATOM 661 N N . LEU A 1 84 ? 2.614 6.113 -4.791 1.00 90.88 84 LEU A N 1
ATOM 662 C CA . LEU A 1 84 ? 3.517 5.086 -4.262 1.00 90.88 84 LEU A CA 1
ATOM 663 C C . LEU A 1 84 ? 4.991 5.481 -4.394 1.00 90.88 84 LEU A C 1
ATOM 665 O O . LEU A 1 84 ? 5.752 5.302 -3.450 1.00 90.88 84 LEU A O 1
ATOM 669 N N . ILE A 1 85 ? 5.379 6.069 -5.525 1.00 90.56 85 ILE A N 1
ATOM 670 C CA . ILE A 1 85 ? 6.737 6.579 -5.764 1.00 90.56 85 ILE A CA 1
ATOM 671 C C . ILE A 1 85 ? 7.068 7.717 -4.787 1.00 90.56 85 ILE A C 1
ATOM 673 O O . ILE A 1 85 ? 8.163 7.754 -4.234 1.00 90.56 85 ILE A O 1
ATOM 677 N N . GLN A 1 86 ? 6.125 8.635 -4.552 1.00 89.44 86 GLN A N 1
ATOM 678 C CA . GLN A 1 86 ? 6.334 9.811 -3.698 1.00 89.44 86 GLN A CA 1
ATOM 679 C C . GLN A 1 86 ? 6.263 9.497 -2.200 1.00 89.44 86 GLN A C 1
ATOM 681 O O . GLN A 1 86 ? 7.015 10.062 -1.415 1.00 89.44 86 GLN A O 1
ATOM 686 N N . LYS A 1 87 ? 5.339 8.623 -1.788 1.00 83.88 87 LYS A N 1
ATOM 687 C CA . LYS A 1 87 ? 5.020 8.364 -0.374 1.00 83.88 87 LYS A CA 1
ATOM 688 C C . LYS A 1 87 ? 5.370 6.945 0.065 1.00 83.88 87 LYS A C 1
ATOM 690 O O . LYS A 1 87 ? 4.904 6.513 1.109 1.00 83.88 87 LYS A O 1
ATOM 695 N N . GLY A 1 88 ? 6.186 6.209 -0.687 1.00 77.94 88 GLY A N 1
ATOM 696 C CA . GLY A 1 88 ? 6.416 4.766 -0.520 1.00 77.94 88 GLY A CA 1
ATOM 697 C C . GLY A 1 88 ? 7.037 4.305 0.804 1.00 77.94 88 GLY A C 1
ATOM 698 O O . GLY A 1 88 ? 7.259 3.108 0.967 1.00 77.94 88 GLY A O 1
ATOM 699 N N . GLY A 1 89 ? 7.316 5.199 1.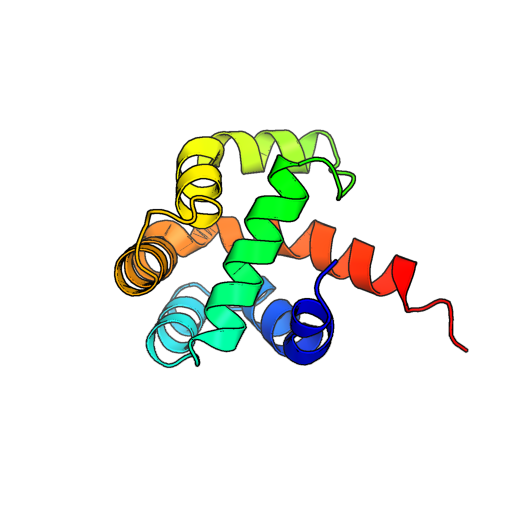757 1.00 80.62 89 GLY A N 1
ATOM 700 C CA . GLY A 1 89 ? 7.854 4.876 3.084 1.00 80.62 89 GLY A CA 1
ATOM 701 C C . GLY A 1 89 ? 7.002 3.875 3.872 1.00 80.62 89 GLY A C 1
ATOM 702 O O . GLY A 1 89 ? 7.552 2.990 4.516 1.00 80.62 89 GLY A O 1
ATOM 703 N N . PHE A 1 90 ? 5.673 3.936 3.739 1.00 87.12 90 PHE A N 1
ATOM 704 C CA . PHE A 1 90 ? 4.743 3.056 4.464 1.00 87.12 90 PHE A CA 1
ATOM 705 C C . PHE A 1 90 ? 4.631 1.640 3.882 1.00 87.12 90 PHE A C 1
ATOM 707 O O . PHE A 1 90 ? 3.941 0.805 4.461 1.00 87.12 90 PHE A O 1
ATOM 714 N N . LEU A 1 91 ? 5.262 1.353 2.735 1.00 87.75 91 LEU A N 1
ATOM 715 C CA . LEU A 1 91 ? 5.123 0.055 2.070 1.00 87.75 91 LEU A CA 1
ATOM 716 C C . LEU A 1 91 ? 5.709 -1.095 2.887 1.00 87.75 91 LEU A C 1
ATOM 718 O O . LEU A 1 91 ? 5.115 -2.165 2.915 1.00 87.75 91 LEU A O 1
ATOM 722 N N . SER A 1 92 ? 6.817 -0.885 3.597 1.00 86.00 92 SER A N 1
ATOM 723 C CA . SER A 1 92 ? 7.369 -1.903 4.500 1.00 86.00 92 SER A CA 1
ATOM 724 C C . SER A 1 92 ? 6.371 -2.262 5.606 1.00 86.00 92 SER A C 1
ATOM 726 O O . SER A 1 92 ? 6.098 -3.438 5.849 1.00 86.00 92 SER A O 1
ATOM 728 N N . LEU A 1 93 ? 5.754 -1.242 6.207 1.00 88.19 93 LEU A N 1
ATOM 729 C CA . LEU A 1 93 ? 4.742 -1.397 7.246 1.00 88.19 93 LEU A CA 1
ATOM 730 C C . LEU A 1 93 ? 3.454 -2.042 6.721 1.00 88.19 93 LEU A C 1
ATOM 732 O O . LEU A 1 93 ? 2.840 -2.841 7.421 1.00 88.19 93 LEU A O 1
ATOM 736 N N . LEU A 1 94 ? 3.049 -1.702 5.494 1.00 89.25 94 LEU A N 1
ATOM 737 C CA . LEU A 1 94 ? 1.884 -2.296 4.846 1.00 89.25 94 LEU A CA 1
ATOM 738 C C . LEU A 1 94 ? 2.126 -3.767 4.524 1.00 89.25 94 LEU A C 1
ATOM 740 O O . LEU A 1 94 ? 1.246 -4.579 4.760 1.00 89.25 94 LEU A O 1
ATOM 744 N N . LEU A 1 95 ? 3.285 -4.109 3.962 1.00 87.94 95 LEU A N 1
ATOM 745 C CA . LEU A 1 95 ? 3.540 -5.434 3.401 1.00 87.94 95 LEU A CA 1
ATOM 746 C C . LEU A 1 95 ? 3.936 -6.468 4.459 1.00 87.94 95 LEU A C 1
ATOM 748 O O . LEU A 1 95 ? 3.633 -7.641 4.276 1.00 87.94 95 LEU A O 1
ATOM 752 N N . SER A 1 96 ? 4.547 -6.063 5.576 1.00 85.94 96 SER A N 1
ATOM 753 C CA . SER A 1 96 ? 4.914 -6.972 6.675 1.00 85.94 96 SER A CA 1
ATOM 754 C C . SER A 1 96 ? 3.752 -7.861 7.177 1.00 85.94 96 SER A C 1
ATOM 756 O O . SER A 1 96 ? 3.891 -9.086 7.119 1.00 85.94 96 SER A O 1
ATOM 758 N N . PRO A 1 97 ? 2.582 -7.321 7.585 1.00 86.31 97 PRO A N 1
ATOM 759 C CA . PRO A 1 97 ? 1.456 -8.150 8.029 1.00 86.31 97 PRO A CA 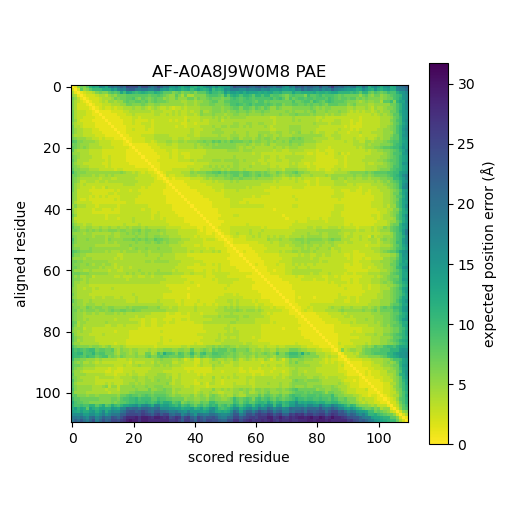1
ATOM 760 C C . PRO A 1 97 ? 0.852 -8.995 6.898 1.00 86.31 97 PRO A C 1
ATOM 762 O O . PRO A 1 97 ? 0.303 -10.063 7.147 1.00 86.31 97 PRO A O 1
ATOM 765 N N . ILE A 1 98 ? 0.981 -8.551 5.647 1.00 86.62 98 ILE A N 1
ATOM 766 C CA . ILE A 1 98 ? 0.443 -9.249 4.473 1.00 86.62 98 ILE A CA 1
ATOM 767 C C . ILE A 1 98 ? 1.292 -10.462 4.133 1.00 86.62 98 ILE A C 1
ATOM 769 O O . ILE A 1 98 ? 0.747 -11.524 3.864 1.00 86.62 98 ILE A O 1
ATOM 773 N N . ILE A 1 99 ? 2.617 -10.320 4.177 1.00 83.62 99 ILE A N 1
ATOM 774 C CA . ILE A 1 99 ? 3.547 -11.433 3.978 1.00 83.62 99 ILE A CA 1
ATOM 775 C C . ILE A 1 99 ? 3.302 -12.493 5.052 1.00 83.62 99 ILE A C 1
ATOM 777 O O . ILE A 1 99 ? 3.190 -13.663 4.710 1.00 83.62 99 ILE A O 1
ATOM 781 N N . SER A 1 100 ? 3.139 -12.085 6.316 1.00 83.12 100 SER A N 1
ATOM 782 C CA . SER A 1 100 ? 2.788 -13.010 7.400 1.00 83.12 100 SER A CA 1
ATOM 783 C C . SER A 1 100 ? 1.460 -13.725 7.125 1.00 83.12 100 SER A C 1
ATOM 785 O O . SER A 1 100 ? 1.406 -14.950 7.153 1.00 83.12 100 SER A O 1
ATOM 787 N N . ALA A 1 101 ? 0.414 -12.985 6.738 1.00 82.00 101 ALA A N 1
ATOM 788 C CA . ALA A 1 101 ? -0.885 -13.567 6.405 1.00 82.00 101 ALA A CA 1
ATOM 789 C C . ALA A 1 101 ? -0.822 -14.540 5.214 1.00 82.00 101 ALA A C 1
ATOM 791 O O . ALA A 1 101 ? -1.457 -15.589 5.258 1.00 82.00 101 ALA A O 1
ATOM 792 N N . ILE A 1 102 ? -0.050 -14.227 4.167 1.00 76.38 102 ILE A N 1
ATOM 793 C CA . ILE A 1 102 ? 0.170 -15.131 3.028 1.00 76.38 102 ILE A CA 1
ATOM 794 C C . ILE A 1 102 ? 0.891 -16.399 3.502 1.00 76.38 102 ILE A C 1
ATOM 796 O O . ILE A 1 102 ? 0.443 -17.498 3.189 1.00 76.38 102 ILE A O 1
ATOM 800 N N . THR A 1 103 ? 1.957 -16.271 4.294 1.00 73.06 103 THR A N 1
ATOM 801 C CA . THR A 1 103 ? 2.683 -17.432 4.827 1.00 73.06 103 THR A CA 1
ATOM 802 C C . THR A 1 103 ? 1.798 -18.288 5.734 1.00 73.06 103 THR A C 1
ATOM 804 O O . THR A 1 103 ? 1.823 -19.503 5.608 1.00 73.06 103 THR A O 1
ATOM 807 N N . SER A 1 104 ? 0.969 -17.707 6.603 1.00 74.25 104 SER A N 1
ATOM 808 C CA . SER A 1 104 ? 0.071 -18.480 7.476 1.00 74.25 104 SER A CA 1
ATOM 809 C C . SER A 1 104 ? -1.078 -19.152 6.721 1.00 74.25 104 SER A C 1
ATOM 811 O O . SER A 1 104 ? -1.473 -20.256 7.076 1.00 74.25 104 SER A O 1
ATOM 813 N N . LEU A 1 105 ? -1.619 -18.510 5.680 1.00 66.19 105 LEU A N 1
ATOM 814 C CA . LEU A 1 105 ? -2.722 -19.065 4.885 1.00 66.19 105 LEU A CA 1
ATOM 815 C C . LEU A 1 105 ? -2.267 -20.162 3.913 1.00 66.19 105 LEU A C 1
ATOM 817 O O . LEU A 1 105 ? -3.078 -21.009 3.547 1.00 66.19 105 LEU A O 1
ATOM 821 N N . PHE A 1 106 ? -1.003 -20.142 3.476 1.00 60.28 106 PHE A N 1
ATOM 822 C CA . PHE A 1 106 ? -0.513 -21.028 2.410 1.00 60.28 106 PHE A CA 1
ATOM 823 C C . PHE A 1 106 ? 0.696 -21.897 2.795 1.00 60.28 106 PHE A C 1
ATOM 825 O O . PHE A 1 106 ? 0.917 -22.920 2.157 1.00 60.28 106 PHE A O 1
ATOM 832 N N . GLY A 1 107 ? 1.431 -21.571 3.860 1.00 55.22 107 GLY A N 1
ATOM 833 C CA . GLY A 1 107 ? 2.534 -22.377 4.409 1.00 55.22 107 GLY A CA 1
ATOM 834 C C . GLY A 1 107 ? 2.085 -23.626 5.177 1.00 55.22 107 GLY A C 1
ATOM 835 O O . GLY A 1 107 ? 2.918 -24.341 5.720 1.00 55.22 107 GLY A O 1
ATOM 836 N N . GLY A 1 108 ? 0.775 -23.896 5.215 1.00 46.97 108 GLY A N 1
ATOM 837 C CA . GLY A 1 108 ? 0.204 -25.157 5.693 1.00 46.97 108 GLY A CA 1
ATOM 838 C C . GLY A 1 108 ? 0.203 -26.287 4.657 1.00 46.97 108 GLY A C 1
ATOM 839 O O . GLY A 1 108 ? -0.222 -27.389 4.982 1.00 46.97 108 GLY A O 1
ATOM 840 N N . ARG A 1 109 ? 0.663 -26.048 3.422 1.00 40.84 109 ARG A N 1
ATOM 841 C CA . ARG A 1 109 ? 0.928 -27.126 2.458 1.00 40.84 109 ARG A CA 1
ATOM 842 C C . ARG A 1 109 ? 2.390 -27.545 2.582 1.00 40.84 109 ARG A C 1
ATOM 844 O O . ARG A 1 109 ? 3.251 -26.956 1.934 1.00 40.84 109 ARG A O 1
ATOM 851 N N . LYS A 1 110 ? 2.636 -28.491 3.492 1.00 37.56 110 LYS A N 1
ATOM 852 C C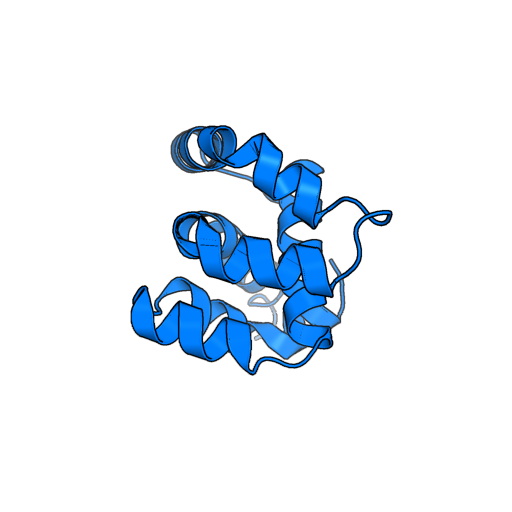A . LYS A 1 110 ? 3.742 -29.440 3.334 1.00 37.56 110 LYS A CA 1
ATOM 853 C C . LYS A 1 110 ? 3.459 -30.321 2.125 1.00 37.56 110 LYS A C 1
ATOM 855 O O . LYS A 1 110 ? 2.262 -30.630 1.921 1.00 37.56 110 LYS A O 1
#

pLDDT: mean 85.75, std 10.61, range [37.56, 94.44]

Foldseek 3Di:
DDPLCVVCLVVLVCLLVDDLVVNLVCLVPPDLSVLLSLLVLLVCVVVVVFDDDPVLCVLCVVVNVLSCQSVDPPHDSVVNSVSCSVVVPCSNSSSVSVSVVCCVVPVVPD

Solvent-accessible surface area (backbone atoms only — not comparable to full-atom values): 6292 Å² total; per-residue (Å²): 134,61,79,58,48,64,79,39,42,65,62,49,54,50,51,35,69,41,53,75,68,57,36,35,53,50,56,70,73,54,57,70,67,61,55,50,34,57,22,51,51,34,35,37,52,74,71,58,77,46,83,65,53,73,67,52,47,58,59,49,56,79,42,44,68,60,37,52,53,45,44,37,83,90,52,56,65,70,61,44,43,52,48,44,52,75,59,46,78,55,43,34,69,60,36,52,56,48,54,50,49,51,45,67,73,55,64,76,68,123

Mean predicted aligned error: 5.02 Å

Radius of gyration: 13.09 Å; Cα contacts (8 Å, |Δi|>4): 90; chains: 1; bounding box: 28×39×32 Å